Protein AF-A0A1F0NQ27-F1 (afdb_monomer)

Foldseek 3Di:
DKEWEWEQALNDTFIKIFADPDPDDDDFFDQDLVVVCCVVVRIPGPDDFWKKQFACDDDRHPDIDTPVNQSVPRGFKGWHDWDADPVGIYTYIYGPPQQDADPVRHRRMDIDDD

Mean predicted aligned error: 5.55 Å

Sequence (114 aa):
MEVRVLFCWAGNVYNWRGTWPFSCVPSPGDTLGIQSFIEEGHIKADEEDVVFKGSNIGRYRGLEVSLEKLLSNEYNTKVVSVNWTGKGIEIEITTDIYQQRDGIGSNLWEEKIE

Nearest PDB structures (foldseek):
  6tgn-assembly1_A  TM=3.003E-01  e=5.644E-01  Arabidopsis thaliana
  6tgs-assembly1_A  TM=3.503E-01  e=1.658E+00  Arabidopsis thaliana
  8uk6-assembly1_A  TM=2.681E-01  e=2.237E+00  Candida albicans
  5wai-assembly2_F  TM=3.029E-01  e=3.018E+00  Homo sapiens

Structure (mmCIF, N/CA/C/O backbone):
data_AF-A0A1F0NQ27-F1
#
_entry.id   AF-A0A1F0NQ27-F1
#
loop_
_atom_site.group_PDB
_atom_site.id
_atom_site.type_symbol
_atom_site.label_atom_id
_atom_site.label_alt_id
_atom_site.label_comp_id
_atom_site.label_asym_id
_atom_site.label_entity_id
_atom_site.label_seq_id
_atom_site.pdbx_PDB_ins_code
_atom_site.Cartn_x
_atom_site.Cartn_y
_atom_site.Cartn_z
_atom_site.occupancy
_atom_sit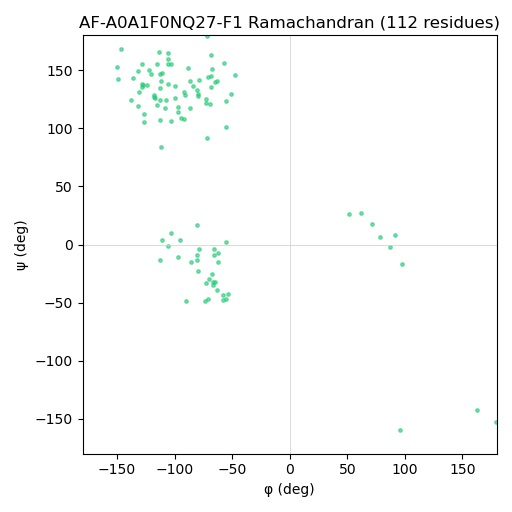e.B_iso_or_equiv
_atom_site.auth_seq_id
_atom_site.auth_comp_id
_atom_site.auth_asym_id
_atom_site.auth_atom_id
_atom_site.pdbx_PDB_model_num
ATOM 1 N N . MET A 1 1 ? -9.378 -0.434 17.716 1.00 90.38 1 MET A N 1
ATOM 2 C CA . MET A 1 1 ? -9.333 -1.751 17.040 1.00 90.38 1 MET A CA 1
ATOM 3 C C . MET A 1 1 ? -7.975 -1.874 16.375 1.00 90.38 1 MET A C 1
ATOM 5 O O . MET A 1 1 ? -7.552 -0.882 15.792 1.00 90.38 1 MET A O 1
ATOM 9 N N . GLU A 1 2 ? -7.273 -3.005 16.491 1.00 94.19 2 GLU A N 1
ATOM 10 C CA . GLU A 1 2 ? -5.981 -3.161 15.801 1.00 94.19 2 GLU A CA 1
ATOM 11 C C . GLU A 1 2 ? -6.197 -3.145 14.281 1.00 94.19 2 GLU A C 1
ATOM 13 O O . GLU A 1 2 ? -7.176 -3.706 13.786 1.00 94.19 2 GLU A O 1
ATOM 18 N N . VAL A 1 3 ? -5.302 -2.491 13.543 1.00 94.38 3 VAL A N 1
ATOM 19 C CA . VAL A 1 3 ? -5.256 -2.571 12.080 1.00 94.38 3 VAL A CA 1
ATOM 20 C C . VAL A 1 3 ? -3.877 -3.016 11.634 1.00 94.38 3 VAL A C 1
ATOM 22 O O . VAL A 1 3 ? -2.856 -2.552 12.147 1.00 94.38 3 VAL A O 1
ATOM 25 N N . ARG A 1 4 ? -3.868 -3.915 10.658 1.00 93.94 4 ARG A N 1
ATOM 26 C CA . ARG A 1 4 ? -2.698 -4.276 9.873 1.00 93.94 4 ARG A CA 1
ATOM 27 C C . ARG A 1 4 ? -2.962 -3.901 8.423 1.00 93.94 4 ARG A C 1
ATOM 29 O O . ARG A 1 4 ? -3.974 -4.318 7.871 1.00 93.94 4 ARG A O 1
ATOM 36 N N . VAL A 1 5 ? -2.072 -3.129 7.817 1.00 93.19 5 VAL A N 1
ATOM 37 C CA . VAL A 1 5 ? -2.133 -2.786 6.396 1.00 93.19 5 VAL A CA 1
ATOM 38 C C . VAL A 1 5 ? -1.030 -3.537 5.667 1.00 93.19 5 VAL A C 1
ATOM 40 O O . VAL A 1 5 ? 0.136 -3.440 6.040 1.00 93.19 5 VAL A O 1
ATOM 43 N N . LEU A 1 6 ? -1.411 -4.304 4.650 1.00 93.50 6 LEU A N 1
ATOM 44 C CA . LEU A 1 6 ? -0.501 -4.972 3.727 1.00 93.50 6 LEU A CA 1
ATOM 45 C C . LEU A 1 6 ? -0.497 -4.186 2.422 1.00 93.50 6 LEU A C 1
ATOM 47 O O . LEU A 1 6 ? -1.473 -4.231 1.676 1.00 93.50 6 LEU A O 1
ATOM 51 N N . PHE A 1 7 ? 0.573 -3.445 2.156 1.00 91.12 7 PHE A N 1
ATOM 52 C CA . PHE A 1 7 ? 0.723 -2.709 0.911 1.00 91.12 7 PHE A CA 1
ATOM 53 C C . PHE A 1 7 ? 1.572 -3.486 -0.084 1.00 91.12 7 PHE A C 1
ATOM 55 O O . PHE A 1 7 ? 2.762 -3.691 0.128 1.00 91.12 7 PHE A O 1
ATOM 62 N N . CYS A 1 8 ? 0.956 -3.905 -1.183 1.00 88.69 8 CYS A N 1
ATOM 63 C CA . CYS A 1 8 ? 1.621 -4.624 -2.261 1.00 88.69 8 CYS A CA 1
ATOM 64 C C . CYS A 1 8 ? 2.065 -3.632 -3.345 1.00 88.69 8 CYS A C 1
ATOM 66 O O . CYS A 1 8 ? 1.217 -3.113 -4.084 1.00 88.69 8 CYS A O 1
ATOM 68 N N . TRP A 1 9 ? 3.373 -3.393 -3.477 1.00 88.12 9 TRP A N 1
ATOM 69 C CA . TRP A 1 9 ? 3.947 -2.472 -4.466 1.00 88.12 9 TRP A CA 1
ATOM 70 C C . TRP A 1 9 ? 5.339 -2.893 -4.939 1.00 88.12 9 TRP A C 1
ATOM 72 O O . TRP A 1 9 ? 6.128 -3.421 -4.165 1.00 88.12 9 TRP A O 1
ATOM 82 N N . ALA A 1 10 ? 5.615 -2.685 -6.233 1.00 86.00 10 ALA A N 1
ATOM 83 C CA . ALA A 1 10 ? 6.893 -2.988 -6.885 1.00 86.00 10 ALA A CA 1
ATOM 84 C C . ALA A 1 10 ? 7.402 -4.429 -6.655 1.00 86.00 10 ALA A C 1
ATOM 86 O O . ALA A 1 10 ? 8.596 -4.699 -6.729 1.00 86.00 10 ALA A O 1
ATOM 87 N N . GLY A 1 11 ? 6.489 -5.377 -6.408 1.00 81.25 11 GLY A N 1
ATOM 88 C CA . GLY A 1 11 ? 6.832 -6.769 -6.108 1.00 81.25 11 GLY A CA 1
ATOM 89 C C . GLY A 1 11 ? 7.109 -7.090 -4.640 1.00 81.25 11 GLY A C 1
ATOM 90 O O . GLY A 1 11 ? 7.313 -8.262 -4.330 1.00 81.25 11 GLY A O 1
ATOM 91 N N . ASN A 1 12 ? 7.070 -6.089 -3.765 1.00 85.81 12 ASN A N 1
ATOM 92 C CA . ASN A 1 12 ? 7.249 -6.208 -2.326 1.00 85.81 12 ASN A CA 1
ATOM 93 C C . ASN A 1 12 ? 5.920 -6.053 -1.574 1.00 85.81 12 ASN A C 1
ATOM 95 O O . ASN A 1 12 ? 4.910 -5.605 -2.129 1.00 85.81 12 ASN A O 1
ATOM 99 N N . VAL A 1 13 ? 5.931 -6.452 -0.299 1.00 88.38 13 VAL A N 1
ATOM 100 C CA . VAL A 1 13 ? 4.793 -6.324 0.618 1.00 88.38 13 VAL A CA 1
ATOM 101 C C . VAL A 1 13 ? 5.240 -5.592 1.875 1.00 88.38 13 VAL A C 1
ATOM 103 O O . VAL A 1 13 ? 5.973 -6.150 2.690 1.00 88.38 13 VAL A O 1
ATOM 106 N N . TYR A 1 14 ? 4.730 -4.380 2.062 1.00 88.62 14 TYR A N 1
ATOM 107 C CA . TYR A 1 14 ? 4.963 -3.582 3.260 1.00 88.62 14 TYR A CA 1
ATOM 108 C C . TYR A 1 14 ? 3.884 -3.870 4.282 1.00 88.62 14 TYR A C 1
ATOM 110 O O . TYR A 1 14 ? 2.689 -3.830 3.988 1.00 88.62 14 TYR A O 1
ATOM 118 N N . ASN A 1 15 ? 4.311 -4.179 5.495 1.00 90.94 15 ASN A N 1
ATOM 119 C CA . ASN A 1 15 ? 3.429 -4.589 6.568 1.00 90.94 15 ASN A CA 1
ATOM 120 C C . ASN A 1 15 ? 3.433 -3.515 7.644 1.00 90.94 15 ASN A C 1
ATOM 122 O O . ASN A 1 15 ? 4.400 -3.385 8.384 1.00 90.94 15 ASN A O 1
ATOM 126 N N . TRP A 1 16 ? 2.346 -2.762 7.732 1.00 90.88 16 TRP A N 1
ATOM 127 C CA . TRP A 1 16 ? 2.214 -1.667 8.681 1.00 90.88 16 TRP A CA 1
ATOM 128 C C . TRP A 1 16 ? 1.157 -1.981 9.720 1.00 90.88 16 TRP A C 1
ATOM 130 O O . TRP A 1 16 ? 0.168 -2.665 9.446 1.00 90.88 16 TRP A O 1
ATOM 140 N N . ARG A 1 17 ? 1.361 -1.491 10.941 1.00 91.81 17 ARG A N 1
ATOM 141 C CA . ARG A 1 17 ? 0.481 -1.796 12.072 1.00 91.81 17 ARG A CA 1
ATOM 142 C C . ARG A 1 17 ? 0.084 -0.541 12.814 1.00 91.81 17 ARG A C 1
ATOM 144 O O . ARG A 1 17 ? 0.850 0.415 12.904 1.00 91.81 17 ARG A O 1
ATOM 151 N N . GLY A 1 18 ? -1.105 -0.571 13.393 1.00 93.50 18 GLY A N 1
ATOM 152 C CA . GLY A 1 18 ? -1.592 0.552 14.167 1.00 93.50 18 GLY A CA 1
ATOM 153 C C . GLY A 1 18 ? -2.985 0.348 14.733 1.00 93.50 18 GLY A C 1
ATOM 154 O O . GLY A 1 18 ? -3.423 -0.777 14.988 1.00 93.50 18 GLY A O 1
ATOM 155 N N . THR A 1 19 ? -3.682 1.462 14.928 1.00 93.62 19 THR A N 1
ATOM 156 C CA . THR A 1 19 ? -5.053 1.494 15.436 1.00 93.62 19 THR A CA 1
ATOM 157 C C . THR A 1 19 ? -5.974 2.100 14.393 1.00 93.62 19 THR A C 1
ATOM 159 O O . THR A 1 19 ? -5.742 3.209 13.928 1.00 93.62 19 THR A O 1
ATOM 162 N N . TRP A 1 20 ? -7.046 1.384 14.058 1.00 92.81 20 TRP A N 1
ATOM 163 C CA . TRP A 1 20 ? -8.072 1.904 13.163 1.00 92.81 20 TRP A CA 1
ATOM 164 C C . TRP A 1 20 ? -8.851 3.037 13.854 1.00 92.81 20 TRP A C 1
ATOM 166 O O . TRP A 1 20 ? -9.431 2.777 14.920 1.00 92.81 20 TRP A O 1
ATOM 176 N N . PRO A 1 21 ? -8.876 4.262 13.292 1.00 89.06 21 PRO A N 1
ATOM 177 C CA . PRO A 1 21 ? -9.462 5.423 13.965 1.00 89.06 21 PRO A CA 1
ATOM 178 C C . PRO A 1 21 ? -10.975 5.560 13.744 1.00 89.06 21 PRO A C 1
ATOM 180 O O . PRO A 1 21 ? -11.637 6.296 14.476 1.00 89.06 21 PRO A O 1
ATOM 183 N N . PHE A 1 22 ? -11.544 4.855 12.762 1.00 89.00 22 PHE A N 1
ATOM 184 C CA . PHE A 1 22 ? -12.930 5.051 12.334 1.00 89.00 22 PHE A CA 1
ATOM 185 C C . PHE A 1 22 ? -13.875 3.939 12.795 1.00 89.00 22 PHE A C 1
ATOM 187 O O . 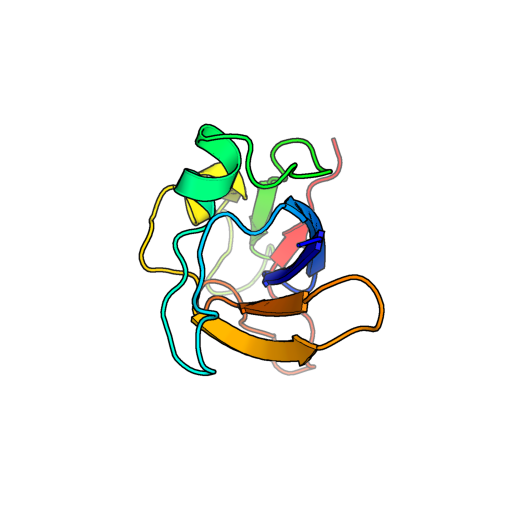PHE A 1 22 ? -13.473 2.821 13.111 1.00 89.00 22 PHE A O 1
ATOM 194 N N . SER A 1 23 ? -15.171 4.245 12.821 1.00 86.75 23 SER A N 1
ATOM 195 C CA . SER A 1 23 ? -16.223 3.276 13.152 1.00 86.75 23 SER A CA 1
ATOM 196 C C . SER A 1 23 ? -16.592 2.358 11.982 1.00 86.75 23 SER A C 1
ATOM 198 O O . SER A 1 23 ? -17.120 1.270 12.205 1.00 86.75 23 SER A O 1
ATOM 200 N N . CYS A 1 24 ? -16.318 2.780 10.747 1.00 87.88 24 CYS A N 1
ATOM 201 C CA . CYS A 1 24 ? -16.530 2.006 9.529 1.00 87.88 24 CYS A CA 1
ATOM 202 C C . CYS A 1 24 ? -15.202 1.503 8.958 1.00 87.88 24 CYS A C 1
ATOM 204 O O . CYS A 1 24 ? -14.152 2.096 9.196 1.00 87.88 24 CYS A O 1
ATOM 206 N N . VAL A 1 25 ? -15.260 0.408 8.200 1.00 90.69 25 VAL A N 1
ATOM 207 C CA . VAL A 1 25 ? -14.121 -0.158 7.465 1.00 90.69 25 VAL A CA 1
ATOM 208 C C . VAL A 1 25 ? -14.340 0.028 5.962 1.00 90.69 25 VAL A C 1
ATOM 210 O O . VAL A 1 25 ? -15.498 0.009 5.533 1.00 90.69 25 VAL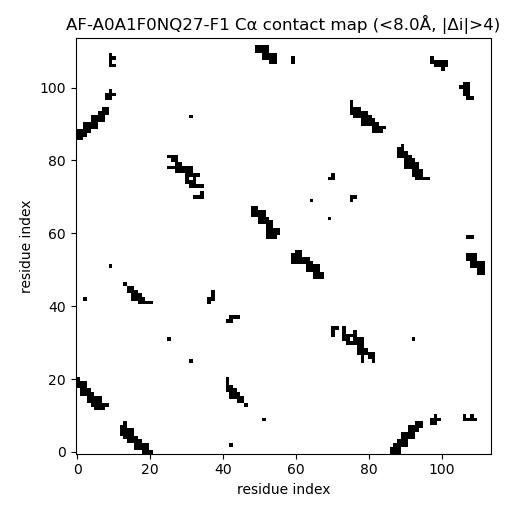 A O 1
ATOM 213 N N . PRO A 1 26 ? -13.275 0.224 5.165 1.00 91.75 26 PRO A N 1
ATOM 214 C CA . PRO A 1 26 ? -13.413 0.366 3.723 1.00 91.75 26 PRO A CA 1
ATOM 215 C C . PRO A 1 26 ? -13.847 -0.954 3.077 1.00 91.75 26 PRO A C 1
ATOM 217 O O . PRO A 1 26 ? -13.726 -2.031 3.666 1.00 91.75 26 PRO A O 1
ATOM 220 N N . SER A 1 27 ? -14.341 -0.866 1.849 1.00 93.12 27 SER A N 1
ATOM 221 C CA . SER A 1 27 ? -14.693 -2.010 1.011 1.00 93.12 27 SER A CA 1
ATOM 222 C C . SER A 1 27 ? -13.627 -2.259 -0.060 1.00 93.12 27 SER A C 1
ATOM 224 O O . SER A 1 27 ? -12.928 -1.329 -0.468 1.00 93.12 27 SER A O 1
ATOM 226 N N . PRO A 1 28 ? -13.502 -3.497 -0.572 1.00 94.75 28 PRO A N 1
ATOM 227 C CA . PRO A 1 28 ? -12.711 -3.760 -1.770 1.00 94.75 28 PRO A CA 1
ATOM 228 C C . PRO A 1 28 ? -13.102 -2.826 -2.924 1.00 94.75 28 PRO A C 1
ATOM 230 O O . PRO A 1 28 ? -14.281 -2.708 -3.259 1.00 94.75 28 PRO A O 1
ATOM 233 N N . GLY A 1 29 ? -12.108 -2.181 -3.535 1.00 91.12 29 GLY A N 1
ATOM 234 C CA . GLY A 1 29 ? -12.273 -1.181 -4.592 1.00 91.12 29 GLY A CA 1
ATOM 235 C C . GLY A 1 29 ? -12.217 0.273 -4.116 1.00 91.12 29 GLY A C 1
ATOM 236 O O . GLY A 1 29 ? -11.972 1.147 -4.948 1.00 91.12 29 GLY A O 1
ATOM 237 N N . ASP A 1 30 ? -12.376 0.534 -2.816 1.00 91.44 30 ASP A N 1
ATOM 238 C CA . ASP A 1 30 ? -12.249 1.884 -2.264 1.00 91.44 30 ASP A CA 1
ATOM 239 C C . ASP A 1 30 ? -10.801 2.383 -2.347 1.00 91.44 30 ASP A C 1
ATOM 241 O O . ASP A 1 30 ? -9.843 1.607 -2.268 1.00 91.44 30 ASP A O 1
ATOM 245 N N . THR A 1 31 ? -10.632 3.698 -2.464 1.00 89.25 31 THR A N 1
ATOM 246 C CA . THR A 1 31 ? -9.325 4.347 -2.310 1.00 89.25 31 THR A CA 1
ATOM 247 C C . THR A 1 31 ? -9.056 4.599 -0.832 1.00 89.25 31 THR A C 1
ATOM 249 O O . THR A 1 31 ? -9.933 5.077 -0.112 1.00 89.25 31 THR A O 1
ATOM 252 N N . LEU A 1 32 ? -7.836 4.314 -0.380 1.00 86.88 32 LEU A N 1
ATOM 253 C CA . LEU A 1 32 ? -7.431 4.511 1.009 1.00 86.88 32 LEU A CA 1
ATOM 254 C C . LEU A 1 32 ? -6.155 5.350 1.078 1.00 86.88 32 LEU A C 1
ATOM 256 O O . LEU A 1 32 ? -5.076 4.839 0.792 1.00 86.88 32 LEU A O 1
ATOM 260 N N . GLY A 1 33 ? -6.271 6.619 1.472 1.00 85.19 33 GLY A N 1
ATOM 261 C CA . GLY A 1 33 ? -5.140 7.544 1.594 1.00 85.19 33 GLY A CA 1
ATOM 262 C C . GLY A 1 33 ? -4.251 7.217 2.794 1.00 85.19 33 GLY A C 1
ATOM 263 O O . GLY A 1 33 ? -4.499 7.692 3.898 1.00 85.19 33 GLY A O 1
ATOM 264 N N . ILE A 1 34 ? -3.213 6.402 2.586 1.00 85.56 34 ILE A N 1
ATOM 265 C CA . ILE A 1 34 ? -2.362 5.913 3.680 1.00 85.56 34 ILE A CA 1
ATOM 266 C C . ILE A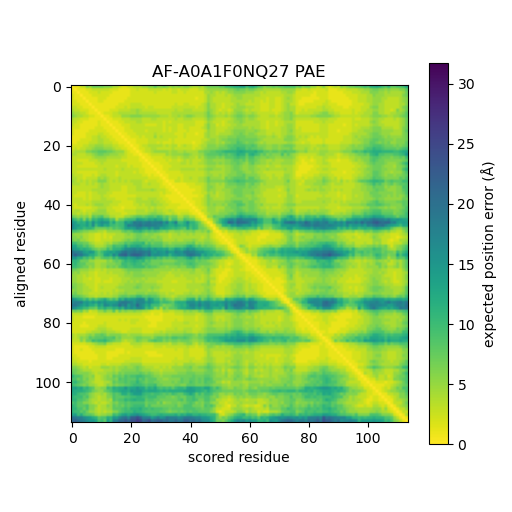 1 34 ? -1.543 6.997 4.371 1.00 85.56 34 ILE A C 1
ATOM 268 O O . ILE A 1 34 ? -1.334 6.909 5.580 1.00 85.56 34 ILE A O 1
ATOM 272 N N . GLN A 1 35 ? -1.091 8.003 3.626 1.00 84.69 35 GLN A N 1
ATOM 273 C CA . GLN A 1 35 ? -0.223 9.046 4.163 1.00 84.69 35 GLN A CA 1
ATOM 274 C C . GLN A 1 35 ? -0.846 9.732 5.383 1.00 84.69 35 GLN A C 1
ATOM 276 O O . GLN A 1 35 ? -0.190 9.815 6.417 1.00 84.69 35 GLN A O 1
ATOM 281 N N . SER A 1 36 ? -2.123 10.117 5.298 1.00 84.38 36 SER A N 1
ATOM 282 C CA . SER A 1 36 ? -2.853 10.723 6.419 1.00 84.38 36 SER A CA 1
ATOM 283 C C . SER A 1 36 ? -2.803 9.862 7.689 1.00 84.38 36 SER A C 1
ATOM 285 O O . SER A 1 36 ? -2.502 10.366 8.766 1.00 84.38 36 SER A O 1
ATOM 287 N N . PHE A 1 37 ? -2.965 8.537 7.577 1.00 87.81 37 PHE A N 1
ATOM 288 C CA . PHE A 1 37 ? -2.868 7.635 8.729 1.00 87.81 37 PHE A CA 1
ATOM 289 C C . PHE A 1 37 ? -1.465 7.562 9.335 1.00 87.81 37 PHE A C 1
ATOM 291 O O . PHE A 1 37 ? -1.341 7.325 10.538 1.00 87.81 37 PHE A O 1
ATOM 298 N N . ILE A 1 38 ? -0.417 7.711 8.523 1.00 86.44 38 ILE A N 1
ATOM 299 C CA . ILE A 1 38 ? 0.969 7.736 9.002 1.00 86.44 38 ILE A CA 1
ATOM 300 C C . ILE A 1 38 ? 1.245 9.071 9.703 1.00 86.44 38 ILE A C 1
ATOM 302 O O . ILE A 1 38 ? 1.745 9.075 10.827 1.00 86.44 38 ILE A O 1
ATOM 306 N N . GLU A 1 39 ? 0.877 10.191 9.078 1.00 86.38 39 GLU A N 1
ATOM 307 C CA . GLU A 1 39 ? 1.086 11.546 9.608 1.00 86.38 39 GLU A CA 1
ATOM 308 C C . GLU A 1 39 ? 0.324 11.784 10.919 1.00 86.38 39 GLU A C 1
ATOM 310 O O . GLU A 1 39 ? 0.862 12.371 11.858 1.00 86.38 39 GLU A O 1
ATOM 315 N N . GLU A 1 40 ? -0.901 11.266 11.025 1.00 88.62 40 GLU A N 1
ATOM 316 C CA . GLU A 1 40 ? -1.726 11.329 12.239 1.00 88.62 40 GLU A CA 1
ATOM 317 C C . GLU A 1 40 ? -1.312 10.290 13.302 1.00 88.62 40 GLU A C 1
ATOM 319 O O . GLU A 1 40 ? -1.858 10.263 14.408 1.00 88.62 40 GLU A O 1
ATOM 324 N N . GLY A 1 41 ? -0.339 9.424 12.996 1.00 88.00 41 GLY A N 1
ATOM 325 C CA . GLY A 1 41 ? 0.177 8.407 13.916 1.00 88.00 41 GLY A CA 1
ATOM 326 C C . GLY A 1 41 ? -0.789 7.247 14.177 1.00 88.00 41 GLY A C 1
ATOM 327 O O . GLY A 1 41 ? -0.634 6.513 15.156 1.00 88.00 41 GLY A O 1
ATOM 328 N N . HIS A 1 42 ? -1.792 7.060 13.318 1.00 90.12 42 HIS A N 1
ATOM 329 C CA . HIS A 1 42 ? -2.721 5.933 13.378 1.00 90.12 42 HIS A CA 1
ATOM 330 C C . HIS A 1 42 ? -2.070 4.625 12.945 1.00 90.12 42 HIS A C 1
ATOM 332 O O . HIS A 1 42 ? -2.405 3.569 13.486 1.00 90.12 42 HIS A O 1
ATOM 338 N N . ILE A 1 43 ? -1.131 4.692 12.002 1.00 89.00 43 ILE A N 1
ATOM 339 C CA . ILE A 1 43 ? -0.363 3.558 11.498 1.00 89.00 43 ILE A CA 1
ATOM 340 C C . ILE A 1 43 ? 1.120 3.899 11.585 1.00 89.00 43 ILE A C 1
ATOM 342 O O . ILE A 1 43 ? 1.541 4.994 11.227 1.00 89.00 43 ILE A O 1
ATOM 346 N N . LYS A 1 44 ? 1.924 2.939 12.037 1.00 85.38 44 LYS A N 1
ATOM 347 C CA . LYS A 1 44 ? 3.376 3.031 11.986 1.00 85.38 44 LYS A CA 1
ATOM 348 C C . LYS A 1 44 ? 3.881 2.284 10.755 1.00 85.38 44 LYS A C 1
ATOM 350 O O . LYS A 1 44 ? 3.661 1.077 10.637 1.00 85.38 44 LYS A O 1
ATOM 355 N N . ALA A 1 45 ? 4.537 3.009 9.852 1.00 76.25 45 ALA A N 1
ATOM 356 C CA . ALA A 1 45 ? 5.335 2.395 8.803 1.00 76.25 45 ALA A CA 1
ATOM 357 C C . ALA A 1 45 ? 6.614 1.828 9.436 1.00 76.25 45 ALA A C 1
ATOM 359 O O . ALA A 1 45 ? 7.307 2.531 10.172 1.00 76.25 45 ALA A O 1
ATOM 360 N N . ASP A 1 46 ? 6.871 0.539 9.218 1.00 67.69 46 ASP A N 1
ATOM 361 C CA . ASP A 1 46 ? 8.006 -0.166 9.825 1.00 67.69 46 ASP A CA 1
ATOM 362 C C . ASP A 1 46 ? 9.332 0.085 9.077 1.00 67.69 46 ASP A C 1
ATOM 364 O O . ASP A 1 46 ? 10.391 -0.202 9.631 1.00 67.69 46 ASP A O 1
ATOM 368 N N . GLU A 1 47 ? 9.296 0.641 7.861 1.00 62.72 47 GLU A N 1
ATOM 369 C CA . GLU A 1 47 ? 10.478 0.828 7.007 1.00 62.72 47 GLU A CA 1
ATOM 370 C C . GLU A 1 47 ? 10.849 2.310 6.834 1.00 62.72 47 GLU A C 1
ATOM 372 O O . GLU A 1 47 ? 9.975 3.172 6.708 1.00 62.72 47 GLU A O 1
ATOM 377 N N . GLU A 1 48 ? 12.162 2.587 6.841 1.00 66.12 48 GLU A N 1
ATOM 378 C CA . GLU A 1 48 ? 12.757 3.837 6.342 1.00 66.12 48 GLU A CA 1
ATOM 379 C C . GLU A 1 48 ? 12.351 4.044 4.870 1.00 66.12 48 GLU A C 1
ATOM 381 O O . GLU A 1 48 ? 11.993 3.077 4.203 1.00 66.12 48 GLU A O 1
ATOM 386 N N . ASP A 1 49 ? 12.347 5.282 4.357 1.00 74.00 49 ASP A N 1
ATOM 387 C CA . ASP A 1 49 ? 11.869 5.568 2.992 1.00 74.00 49 ASP A CA 1
ATOM 388 C C . ASP A 1 49 ? 12.609 4.718 1.942 1.00 74.00 49 ASP A C 1
ATOM 390 O O . ASP A 1 49 ? 13.751 4.995 1.571 1.00 74.00 49 ASP A O 1
ATOM 394 N N . VAL A 1 50 ? 11.954 3.652 1.474 1.00 83.81 50 VAL A N 1
ATOM 395 C CA . VAL A 1 50 ? 12.539 2.710 0.523 1.00 83.81 50 VAL A CA 1
ATOM 396 C C . VAL A 1 50 ? 12.471 3.301 -0.876 1.00 83.81 50 VAL A C 1
ATOM 398 O O . VAL A 1 50 ? 11.401 3.677 -1.363 1.00 8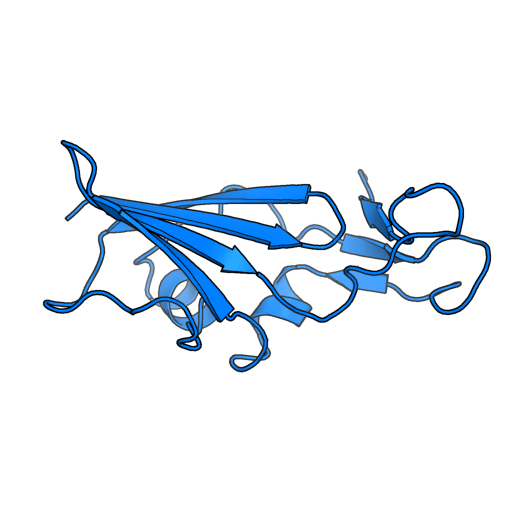3.81 50 VAL A O 1
ATOM 401 N N . VAL A 1 51 ? 13.611 3.332 -1.564 1.00 88.56 51 VAL A N 1
ATOM 402 C CA . VAL A 1 51 ? 13.697 3.795 -2.950 1.00 88.56 51 VAL A CA 1
ATOM 403 C C . VAL A 1 51 ? 13.728 2.609 -3.905 1.00 88.56 51 VAL A C 1
ATOM 405 O O . VAL A 1 51 ? 14.587 1.732 -3.819 1.00 88.56 51 VAL A O 1
ATOM 408 N N . PHE A 1 52 ? 12.817 2.622 -4.873 1.00 87.25 52 PHE A N 1
ATOM 409 C CA . PHE A 1 52 ? 12.755 1.651 -5.956 1.00 87.25 52 PHE A CA 1
ATOM 410 C C . PHE A 1 52 ? 13.370 2.214 -7.213 1.00 87.25 52 PHE A C 1
ATOM 412 O O . PHE A 1 52 ? 13.083 3.346 -7.615 1.00 87.25 52 PHE A O 1
ATOM 419 N N . LYS A 1 53 ? 14.167 1.383 -7.879 1.00 89.69 53 LYS A N 1
ATOM 420 C CA . LYS A 1 53 ? 14.750 1.706 -9.171 1.00 89.69 53 LYS A CA 1
ATOM 421 C C . LYS A 1 53 ? 14.163 0.821 -10.254 1.00 89.69 53 LYS A C 1
ATOM 423 O O . LYS A 1 53 ? 14.045 -0.393 -10.097 1.00 89.69 53 LYS A O 1
ATOM 428 N N . GLY A 1 54 ? 13.809 1.437 -11.375 1.00 87.94 54 GLY A N 1
ATOM 429 C CA . GLY A 1 54 ? 13.380 0.696 -12.549 1.00 87.94 54 GLY A CA 1
ATOM 430 C C . GLY A 1 54 ? 14.542 -0.083 -13.163 1.00 87.94 54 GLY A C 1
ATOM 431 O O . GLY A 1 54 ? 15.682 0.390 -13.189 1.00 87.94 54 GLY A O 1
ATOM 432 N N . SER A 1 55 ? 14.239 -1.266 -13.696 1.00 81.88 55 SER A N 1
ATOM 433 C CA . SER A 1 55 ? 15.205 -2.142 -14.361 1.00 81.88 55 SER A CA 1
ATOM 434 C C . SER A 1 55 ? 16.075 -1.389 -15.375 1.00 81.88 55 SER A C 1
ATOM 436 O O . SER A 1 55 ? 15.622 -0.486 -16.085 1.00 81.88 55 SER A O 1
ATOM 438 N N . ASN A 1 56 ? 17.336 -1.810 -15.506 1.00 73.69 56 ASN A N 1
ATOM 439 C CA . ASN A 1 56 ? 18.285 -1.251 -16.473 1.00 73.69 56 ASN A CA 1
ATOM 440 C C . ASN A 1 56 ? 17.862 -1.447 -17.945 1.00 73.69 56 ASN A C 1
ATOM 442 O O . ASN A 1 56 ? 18.503 -0.895 -18.845 1.00 73.69 56 ASN A O 1
ATOM 446 N N . ILE A 1 57 ? 16.797 -2.212 -18.204 1.00 69.12 57 ILE A N 1
ATOM 447 C CA . ILE A 1 57 ? 16.246 -2.489 -19.530 1.00 69.12 57 ILE A CA 1
ATOM 448 C C . ILE A 1 57 ? 14.739 -2.179 -19.517 1.00 69.12 57 ILE A C 1
ATOM 450 O O . ILE A 1 57 ? 14.025 -2.516 -18.580 1.00 69.12 57 ILE A O 1
ATOM 454 N N . GLY A 1 58 ? 14.233 -1.553 -20.584 1.00 72.31 58 GLY A N 1
ATOM 455 C CA . GLY A 1 58 ? 12.798 -1.317 -20.773 1.00 72.31 58 GLY A CA 1
ATOM 456 C C . GLY A 1 58 ? 12.302 0.064 -20.330 1.00 72.31 58 GLY A C 1
ATOM 457 O O . GLY A 1 58 ? 13.057 1.032 -20.267 1.00 72.31 58 GLY A O 1
ATOM 458 N N . ARG A 1 59 ? 10.987 0.162 -20.090 1.00 76.56 59 ARG A N 1
ATOM 459 C CA . ARG A 1 59 ? 10.239 1.430 -19.958 1.00 76.56 59 ARG A CA 1
ATOM 460 C C . ARG A 1 59 ? 10.598 2.259 -18.719 1.00 76.56 59 ARG A C 1
ATOM 462 O O . ARG A 1 59 ? 10.406 3.469 -18.752 1.00 76.56 59 ARG A O 1
ATOM 469 N N . TYR A 1 60 ? 11.100 1.629 -17.657 1.00 84.25 60 TYR A N 1
ATOM 470 C CA . TYR A 1 60 ? 11.402 2.296 -16.383 1.00 84.25 60 TYR A CA 1
ATOM 471 C C . TYR A 1 60 ? 12.892 2.568 -16.163 1.00 84.25 60 TYR A C 1
ATOM 473 O O . TYR A 1 60 ? 13.292 2.986 -15.080 1.00 84.25 60 TYR A O 1
ATOM 481 N N . ARG A 1 61 ? 13.722 2.368 -17.193 1.00 84.94 61 ARG A N 1
ATOM 482 C CA . ARG A 1 61 ? 15.168 2.570 -17.099 1.00 84.94 61 ARG A CA 1
ATOM 483 C C . ARG A 1 61 ? 15.507 3.979 -16.612 1.00 84.94 61 ARG A C 1
ATOM 485 O O . ARG A 1 61 ? 15.156 4.963 -17.256 1.00 84.94 61 ARG A O 1
ATOM 492 N N . GLY A 1 62 ? 16.263 4.044 -15.517 1.00 84.50 62 GLY A N 1
ATOM 493 C CA . GLY A 1 62 ? 16.741 5.300 -14.933 1.00 84.50 62 GLY A CA 1
ATOM 494 C C . GLY A 1 62 ? 15.696 6.061 -14.117 1.00 84.50 62 GLY A C 1
ATOM 495 O O . GLY A 1 62 ? 15.980 7.179 -13.699 1.00 84.50 62 GLY A O 1
ATOM 496 N N . LEU A 1 63 ? 14.511 5.485 -13.891 1.00 88.69 63 LEU A N 1
ATOM 497 C CA . LEU 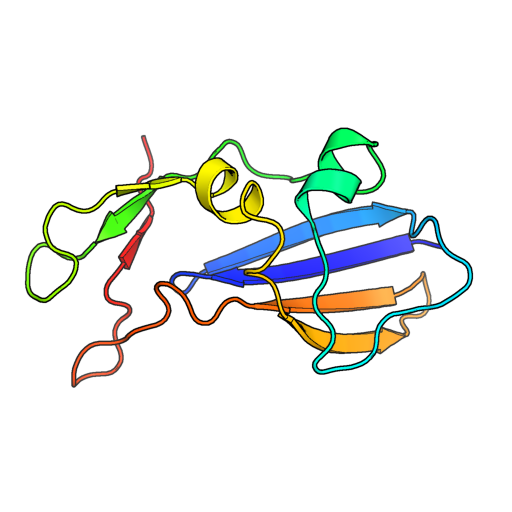A 1 63 ? 13.538 6.038 -12.957 1.00 88.69 63 LEU A CA 1
ATOM 498 C C . LEU A 1 63 ? 13.801 5.535 -11.544 1.00 88.69 63 LEU A C 1
ATOM 500 O O . LEU A 1 63 ? 14.094 4.357 -11.336 1.00 88.69 63 LEU A O 1
ATOM 504 N N . GLU A 1 64 ? 13.629 6.447 -10.597 1.00 90.62 64 GLU A N 1
ATOM 505 C CA . GLU A 1 64 ? 13.719 6.201 -9.165 1.00 90.62 64 GLU A CA 1
ATOM 506 C C . GLU A 1 64 ? 12.480 6.798 -8.496 1.00 90.62 64 GLU A C 1
ATOM 508 O O . GLU A 1 64 ? 12.073 7.929 -8.792 1.00 90.62 64 GLU A O 1
ATOM 513 N N . VAL A 1 65 ? 11.841 6.007 -7.640 1.00 88.19 65 VAL A N 1
ATOM 514 C CA . VAL A 1 65 ? 10.611 6.378 -6.940 1.00 88.19 65 VAL A CA 1
ATOM 515 C C . VAL A 1 65 ? 10.728 5.901 -5.506 1.00 88.19 65 VAL A C 1
ATOM 517 O O . VAL A 1 65 ? 10.951 4.716 -5.278 1.00 88.19 65 VAL A O 1
ATOM 520 N N . SER A 1 66 ? 10.565 6.814 -4.554 1.00 87.81 66 SER A N 1
ATOM 521 C CA . SER A 1 66 ? 10.523 6.456 -3.142 1.00 87.81 66 SER A CA 1
ATOM 522 C C . SER A 1 66 ? 9.110 6.111 -2.683 1.00 87.81 66 SER A C 1
ATOM 524 O O . SER A 1 66 ? 8.120 6.584 -3.261 1.00 87.81 66 SER A O 1
ATOM 526 N N . LEU A 1 67 ? 9.024 5.261 -1.662 1.00 86.06 67 LEU A N 1
ATOM 527 C CA . LEU A 1 67 ? 7.778 4.858 -1.023 1.00 86.06 67 LEU A CA 1
ATOM 528 C C . LEU A 1 67 ? 7.031 6.082 -0.475 1.00 86.06 67 LEU A C 1
ATOM 530 O O . LEU A 1 67 ? 5.834 6.226 -0.720 1.00 86.06 67 LEU A O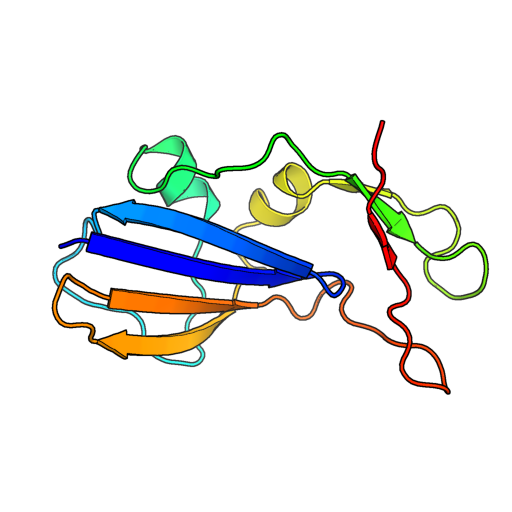 1
ATOM 534 N N . GLU A 1 68 ? 7.735 7.017 0.164 1.00 83.88 68 GLU A N 1
ATOM 535 C CA . GLU A 1 68 ? 7.186 8.290 0.644 1.00 83.88 68 GLU A CA 1
ATOM 536 C C . GLU A 1 68 ? 6.566 9.102 -0.502 1.00 83.88 68 GLU A C 1
ATOM 538 O O . GLU A 1 68 ? 5.418 9.557 -0.431 1.00 83.88 68 GLU A O 1
ATOM 543 N N . LYS A 1 69 ? 7.288 9.246 -1.619 1.00 82.94 69 LYS A N 1
ATOM 544 C CA . LYS A 1 69 ? 6.799 10.005 -2.777 1.00 82.94 69 LYS A CA 1
ATOM 545 C C . LYS A 1 69 ? 5.572 9.359 -3.424 1.00 82.94 69 LYS A C 1
ATOM 547 O O . LYS A 1 69 ? 4.727 10.056 -3.983 1.00 82.94 69 LYS A O 1
ATOM 552 N N . LEU A 1 70 ? 5.475 8.034 -3.386 1.00 85.25 70 LEU A N 1
ATOM 553 C CA . LEU A 1 70 ? 4.308 7.318 -3.887 1.00 85.25 70 LEU A CA 1
ATOM 554 C C . LEU A 1 70 ? 3.089 7.531 -2.983 1.00 85.25 70 LEU A C 1
ATOM 556 O O . LEU A 1 70 ? 2.000 7.809 -3.490 1.00 85.25 70 LEU A O 1
ATOM 560 N N . LEU A 1 71 ? 3.282 7.401 -1.667 1.00 81.44 71 LEU A N 1
ATOM 561 C CA . LEU A 1 71 ? 2.222 7.533 -0.667 1.00 81.44 71 LEU A CA 1
ATOM 562 C C . LEU A 1 71 ? 1.725 8.968 -0.532 1.00 81.44 71 LEU A C 1
ATOM 564 O O . LEU A 1 71 ? 0.537 9.157 -0.286 1.00 81.44 71 LEU A O 1
ATOM 568 N N . SER A 1 72 ? 2.590 9.957 -0.780 1.00 77.06 72 SER A N 1
ATOM 569 C CA . SER A 1 72 ? 2.213 11.375 -0.740 1.00 77.06 72 SER A CA 1
ATOM 570 C C . SER A 1 72 ? 1.222 11.823 -1.814 1.00 77.06 72 SER A C 1
ATOM 572 O O . SER A 1 72 ? 0.765 12.964 -1.858 1.00 77.06 72 SER A O 1
ATOM 574 N N . ASN A 1 73 ? 0.878 10.909 -2.711 1.00 68.00 73 ASN A N 1
ATOM 575 C CA . ASN A 1 73 ? -0.058 11.127 -3.786 1.00 68.00 73 ASN A CA 1
ATOM 576 C C . ASN A 1 73 ? -1.305 10.280 -3.482 1.00 68.00 73 ASN A C 1
ATOM 578 O O . ASN A 1 73 ? -1.431 9.141 -3.936 1.00 68.00 73 ASN A O 1
ATOM 582 N N . GLU A 1 74 ? -2.195 10.849 -2.657 1.00 58.53 74 GLU A N 1
ATOM 583 C CA . GLU A 1 74 ? -3.329 10.231 -1.929 1.00 58.53 74 GLU A CA 1
ATOM 584 C C . GLU A 1 74 ? -4.364 9.451 -2.778 1.00 58.53 74 GLU A C 1
ATOM 586 O O . GLU A 1 74 ? -5.338 8.916 -2.252 1.00 58.53 74 GLU A O 1
ATOM 591 N N . TYR A 1 75 ? -4.158 9.339 -4.091 1.00 59.75 75 TYR A N 1
ATOM 592 C CA . TYR A 1 75 ? -5.062 8.699 -5.052 1.00 59.75 75 TYR A CA 1
ATOM 593 C C . TYR A 1 75 ? -4.596 7.326 -5.547 1.00 59.75 75 TYR A C 1
ATOM 595 O O . TYR A 1 75 ? -5.289 6.695 -6.347 1.00 59.75 75 TYR A O 1
ATOM 603 N N . ASN A 1 76 ? -3.435 6.849 -5.099 1.00 72.00 76 ASN A N 1
ATOM 604 C CA . ASN A 1 76 ? -2.783 5.713 -5.748 1.00 72.00 76 ASN A CA 1
ATOM 605 C C . ASN A 1 76 ? -3.040 4.361 -5.081 1.00 72.00 76 ASN A C 1
ATOM 607 O O . ASN A 1 76 ? -2.719 3.343 -5.688 1.00 72.00 76 ASN A O 1
ATOM 611 N N . THR A 1 77 ? -3.622 4.315 -3.883 1.00 86.56 77 THR A N 1
ATOM 612 C CA . THR A 1 77 ? -3.806 3.080 -3.108 1.00 86.56 77 THR A CA 1
ATOM 613 C C . THR A 1 77 ? -5.266 2.637 -3.069 1.00 86.56 77 THR A C 1
ATOM 615 O O . THR A 1 77 ? -6.134 3.324 -2.536 1.00 86.56 77 THR A O 1
ATOM 618 N N . LYS A 1 78 ? -5.534 1.457 -3.625 1.00 91.75 78 LYS A N 1
ATOM 619 C CA . LYS A 1 78 ? -6.843 0.800 -3.700 1.00 91.75 78 LYS A CA 1
ATOM 620 C C . LYS A 1 78 ? -6.898 -0.359 -2.719 1.00 91.75 78 LYS A C 1
ATOM 622 O O . LYS A 1 78 ? -5.950 -1.138 -2.639 1.00 91.75 78 LYS A O 1
ATOM 627 N N . VAL A 1 79 ? -8.020 -0.507 -2.028 1.00 94.00 79 VAL A N 1
ATOM 628 C CA . VAL A 1 79 ? -8.293 -1.646 -1.153 1.00 94.00 79 VAL A CA 1
ATOM 629 C C . VAL A 1 79 ? -8.564 -2.880 -2.002 1.00 94.00 79 VAL A C 1
ATOM 631 O O . VAL A 1 79 ? -9.471 -2.899 -2.832 1.00 94.00 79 VAL A O 1
ATOM 634 N N . VAL A 1 80 ? -7.764 -3.918 -1.792 1.00 95.12 80 VAL A N 1
ATOM 635 C CA . VAL A 1 80 ? -7.896 -5.221 -2.451 1.00 95.12 80 VAL A CA 1
ATOM 636 C C . VAL A 1 80 ? -8.791 -6.129 -1.622 1.00 95.12 80 VAL A C 1
ATOM 638 O O . VAL A 1 80 ? -9.721 -6.739 -2.146 1.00 95.12 80 VAL A O 1
ATOM 641 N N . SER A 1 81 ? -8.527 -6.208 -0.319 1.00 96.12 81 SER A N 1
ATOM 642 C CA . SER A 1 81 ? -9.262 -7.077 0.589 1.00 96.12 81 SER A CA 1
ATOM 643 C C . SER A 1 81 ? -9.307 -6.496 2.001 1.00 96.12 81 SER A C 1
ATOM 645 O O . SER A 1 81 ? -8.432 -5.729 2.406 1.00 96.12 81 SER A O 1
ATOM 647 N N . VAL A 1 82 ? -10.354 -6.853 2.746 1.00 96.00 82 VAL A N 1
ATOM 648 C CA . VAL A 1 82 ? -10.493 -6.534 4.171 1.00 96.00 82 VAL A CA 1
ATOM 649 C C . VAL A 1 82 ? -10.901 -7.801 4.901 1.00 96.00 82 VAL A C 1
ATOM 651 O O . VAL A 1 82 ? -11.959 -8.369 4.632 1.00 96.00 82 VAL A O 1
ATOM 654 N N . ASN A 1 83 ? -10.061 -8.234 5.833 1.00 95.12 83 ASN A N 1
ATOM 655 C CA . ASN A 1 83 ? -10.251 -9.448 6.607 1.00 95.12 83 ASN A CA 1
ATOM 656 C C . ASN A 1 83 ? -10.377 -9.111 8.090 1.00 95.12 83 ASN A C 1
ATOM 658 O O . ASN A 1 83 ? -9.529 -8.437 8.675 1.00 95.12 83 ASN A O 1
ATOM 662 N N . TRP A 1 84 ? -11.430 -9.623 8.720 1.00 92.88 84 TRP A N 1
ATOM 663 C CA . TRP A 1 84 ? -11.579 -9.550 10.167 1.00 92.88 84 TRP A CA 1
ATOM 664 C C . TRP A 1 84 ? -10.735 -10.637 10.823 1.00 92.88 84 TRP A C 1
ATOM 666 O O . TRP A 1 84 ? -10.815 -11.814 10.475 1.00 92.88 84 TRP A O 1
ATOM 676 N N . THR A 1 85 ? -9.936 -10.238 11.801 1.00 88.69 85 THR A N 1
ATOM 677 C CA . THR A 1 85 ? -9.108 -11.124 12.616 1.00 88.69 85 THR A CA 1
ATOM 678 C C . THR A 1 85 ? -9.616 -11.107 14.055 1.00 88.69 85 THR A C 1
ATOM 680 O O . THR A 1 85 ? -10.355 -10.212 14.462 1.00 88.69 85 THR A O 1
ATOM 683 N N . GLY A 1 86 ? -9.180 -12.062 14.879 1.00 86.69 86 GLY A N 1
ATOM 684 C CA . GLY A 1 86 ? -9.561 -12.085 16.296 1.00 86.69 86 GLY A CA 1
ATOM 685 C C . GLY A 1 86 ? -9.096 -10.866 17.109 1.00 86.69 86 GLY A C 1
ATOM 686 O O . GLY A 1 86 ? -9.585 -10.668 18.217 1.00 86.69 86 GLY A O 1
ATOM 687 N N . LYS A 1 87 ? -8.158 -10.059 16.590 1.00 85.62 87 LYS A N 1
ATOM 688 C CA . LYS A 1 87 ? -7.589 -8.888 17.283 1.00 85.62 87 LYS A CA 1
ATOM 689 C C . LYS A 1 87 ? -7.957 -7.544 16.641 1.00 85.62 87 LYS A C 1
ATOM 691 O O . LYS A 1 87 ? -7.788 -6.495 17.260 1.00 85.62 87 LYS A O 1
ATOM 696 N N . GLY A 1 88 ? -8.499 -7.561 15.426 1.00 93.25 88 GLY A N 1
ATOM 697 C CA . GLY A 1 88 ? -8.793 -6.354 14.663 1.00 93.25 88 GLY A CA 1
ATOM 698 C C . GLY A 1 88 ? -8.999 -6.647 13.185 1.00 93.25 88 GLY A C 1
ATOM 699 O O . GLY A 1 88 ? -9.546 -7.691 12.840 1.00 93.25 88 GLY A O 1
ATOM 700 N N . ILE A 1 89 ? -8.537 -5.764 12.310 1.00 95.19 89 ILE A N 1
ATOM 701 C CA . ILE A 1 89 ? -8.702 -5.898 10.859 1.00 95.19 89 ILE A CA 1
ATOM 702 C C . ILE A 1 89 ? -7.357 -5.955 10.140 1.00 95.19 89 ILE A C 1
ATOM 704 O O . ILE A 1 89 ? -6.388 -5.312 10.539 1.00 95.19 89 ILE A O 1
ATOM 708 N N . GLU A 1 90 ? -7.315 -6.717 9.060 1.00 96.06 90 GLU A N 1
ATOM 709 C CA . GLU A 1 90 ? -6.232 -6.709 8.087 1.00 96.06 90 GLU A CA 1
ATOM 710 C C . GLU A 1 90 ? -6.775 -6.151 6.772 1.00 96.06 90 GLU A C 1
ATOM 712 O O . GLU A 1 90 ? -7.785 -6.635 6.263 1.00 96.06 90 GLU A O 1
ATOM 717 N N . ILE A 1 91 ? -6.136 -5.107 6.256 1.00 95.19 91 ILE A N 1
ATOM 718 C CA . ILE A 1 91 ? -6.501 -4.447 5.006 1.00 95.19 91 ILE A CA 1
ATOM 719 C C . ILE A 1 91 ? -5.348 -4.653 4.037 1.00 95.19 91 ILE A C 1
ATOM 721 O O . ILE A 1 91 ? -4.229 -4.211 4.290 1.00 95.19 91 ILE A O 1
ATOM 725 N N . GLU A 1 92 ? -5.619 -5.296 2.914 1.00 95.31 92 GLU A N 1
ATOM 726 C CA . GLU A 1 92 ? -4.680 -5.346 1.806 1.00 95.31 92 GLU A CA 1
ATOM 727 C C . GLU A 1 92 ? -4.963 -4.186 0.861 1.00 95.31 92 GLU A C 1
ATOM 729 O O . GLU A 1 92 ? -6.107 -3.963 0.452 1.00 95.31 92 GLU A O 1
ATOM 734 N N . ILE A 1 93 ? -3.916 -3.458 0.498 1.00 92.94 93 ILE A N 1
ATOM 735 C CA . ILE A 1 93 ? -3.978 -2.366 -0.459 1.00 92.94 93 ILE A CA 1
ATOM 736 C C . ILE A 1 93 ? -2.919 -2.535 -1.544 1.00 92.94 93 ILE A C 1
ATOM 738 O O . ILE A 1 93 ? -1.867 -3.145 -1.349 1.00 92.94 93 ILE A O 1
ATOM 742 N N . THR A 1 94 ? -3.178 -1.950 -2.704 1.00 91.94 94 THR A N 1
ATOM 743 C CA . THR A 1 94 ? -2.238 -1.947 -3.824 1.00 91.94 94 THR A CA 1
ATOM 744 C C . THR A 1 94 ? -2.337 -0.657 -4.620 1.00 91.94 94 THR A C 1
ATOM 746 O O . THR A 1 94 ? -3.285 0.106 -4.474 1.00 91.94 94 THR A O 1
ATOM 749 N N . THR A 1 95 ? -1.374 -0.430 -5.500 1.00 88.50 95 THR A N 1
ATOM 750 C CA . THR A 1 95 ? -1.429 0.599 -6.536 1.00 88.50 95 THR A CA 1
ATOM 751 C C . THR A 1 95 ? -1.261 -0.047 -7.905 1.00 88.50 95 THR A C 1
ATOM 753 O O . THR A 1 95 ? -0.592 -1.071 -8.015 1.00 88.50 95 THR A O 1
ATOM 756 N N . ASP A 1 96 ? -1.853 0.529 -8.951 1.00 82.44 96 ASP A N 1
ATOM 757 C CA . ASP A 1 96 ? -1.622 0.118 -10.345 1.00 82.44 96 ASP A CA 1
ATOM 758 C C . ASP A 1 96 ? -0.325 0.704 -10.930 1.00 82.44 96 ASP A C 1
ATOM 760 O O . ASP A 1 96 ? 0.129 0.306 -12.011 1.00 82.44 96 ASP A O 1
ATOM 764 N N . ILE A 1 97 ? 0.310 1.620 -10.202 1.00 84.88 97 ILE A N 1
ATOM 765 C CA . ILE A 1 97 ? 1.555 2.249 -10.606 1.00 84.88 97 ILE A CA 1
ATOM 766 C C . ILE A 1 97 ? 2.726 1.307 -10.293 1.00 84.88 97 ILE A C 1
ATOM 768 O O . ILE A 1 97 ? 2.846 0.761 -9.200 1.00 84.88 97 ILE A O 1
ATOM 772 N N . TYR A 1 98 ? 3.621 1.133 -11.267 1.00 80.62 98 TYR A N 1
ATOM 773 C CA . TYR A 1 98 ? 4.888 0.407 -11.104 1.00 80.62 98 TYR A CA 1
ATOM 774 C C . TYR A 1 98 ? 4.749 -1.090 -10.735 1.00 80.62 98 TYR A C 1
ATOM 776 O O . TYR A 1 98 ? 5.655 -1.673 -10.152 1.00 80.62 98 TYR A O 1
ATOM 784 N N . GLN A 1 99 ? 3.646 -1.745 -11.121 1.00 78.06 99 GLN A N 1
ATOM 785 C CA . GLN A 1 99 ? 3.421 -3.193 -10.918 1.00 78.06 99 GLN A CA 1
ATOM 786 C C . GLN A 1 99 ? 3.804 -4.071 -12.122 1.00 78.06 99 GLN A C 1
ATOM 788 O O . GLN A 1 99 ? 3.527 -5.271 -12.150 1.00 78.06 99 GLN A O 1
ATOM 793 N N . GLN A 1 100 ? 4.356 -3.484 -13.183 1.00 82.50 100 GLN A N 1
ATOM 794 C CA . GLN A 1 100 ? 4.591 -4.208 -14.427 1.00 82.50 100 GLN A CA 1
ATOM 795 C C . GLN A 1 100 ? 5.719 -5.233 -14.276 1.00 82.50 100 GLN A C 1
ATOM 797 O O . GLN A 1 100 ? 6.738 -4.991 -13.623 1.00 82.50 100 GLN A O 1
ATOM 802 N N . ARG A 1 101 ? 5.536 -6.359 -14.967 1.00 84.50 101 ARG A N 1
ATOM 803 C CA . ARG A 1 101 ? 6.489 -7.462 -15.060 1.00 84.50 101 ARG A CA 1
ATOM 804 C C . ARG A 1 101 ? 6.990 -7.624 -16.494 1.00 84.50 101 ARG A C 1
ATOM 806 O O . ARG A 1 101 ? 6.315 -7.201 -17.435 1.00 84.50 101 ARG A O 1
ATOM 813 N N . ASP A 1 102 ? 8.174 -8.199 -16.657 1.00 82.25 102 ASP A N 1
ATOM 814 C CA . ASP A 1 102 ? 8.714 -8.567 -17.966 1.00 82.25 102 ASP A CA 1
ATOM 815 C C . ASP A 1 102 ? 7.987 -9.788 -18.571 1.00 82.25 102 ASP A C 1
ATOM 817 O O . ASP A 1 102 ? 7.074 -10.368 -17.978 1.00 82.25 102 ASP A O 1
ATOM 821 N N . GLY A 1 103 ? 8.401 -10.195 -19.777 1.00 79.81 103 GLY A N 1
ATOM 822 C CA . GLY A 1 103 ? 7.805 -11.327 -20.495 1.00 79.81 103 GLY A CA 1
ATOM 823 C C . GLY A 1 103 ? 8.003 -12.699 -19.835 1.00 79.81 103 GLY A C 1
ATOM 824 O O . GLY A 1 103 ? 7.385 -13.661 -20.284 1.00 79.81 103 GLY A O 1
ATOM 825 N N . ILE A 1 104 ? 8.835 -12.800 -18.793 1.00 84.69 104 ILE A N 1
ATOM 826 C CA . ILE A 1 104 ? 9.061 -14.025 -18.010 1.00 84.69 104 ILE A CA 1
ATOM 827 C C . ILE A 1 104 ? 8.491 -13.923 -16.584 1.00 84.69 104 ILE A C 1
ATOM 829 O O . ILE A 1 104 ? 8.609 -14.870 -15.811 1.00 84.69 104 ILE A O 1
ATOM 833 N N . GLY A 1 105 ? 7.818 -12.816 -16.250 1.00 80.44 105 GLY A N 1
ATOM 834 C CA . GLY A 1 105 ? 7.124 -12.614 -14.979 1.00 80.44 105 GLY A CA 1
ATOM 835 C C . GLY A 1 105 ? 7.956 -11.957 -13.873 1.00 80.44 105 GLY A C 1
ATOM 836 O O . GLY A 1 105 ? 7.467 -11.875 -12.746 1.00 80.44 105 GLY A O 1
ATOM 837 N N . SER A 1 106 ? 9.162 -11.466 -14.163 1.00 81.19 106 SER A N 1
ATOM 838 C CA . SER A 1 106 ? 9.999 -10.740 -13.196 1.00 81.19 106 SER A CA 1
ATOM 839 C C . SER A 1 106 ? 9.514 -9.300 -13.042 1.00 81.19 106 SER A C 1
ATOM 841 O O . SER A 1 106 ? 9.139 -8.672 -14.033 1.00 81.19 106 SER A O 1
ATOM 843 N N . ASN A 1 107 ? 9.529 -8.747 -11.826 1.00 83.19 107 ASN A N 1
ATOM 844 C CA . ASN A 1 107 ? 9.177 -7.338 -11.617 1.00 83.19 107 ASN A CA 1
ATOM 845 C C . ASN A 1 107 ? 10.180 -6.430 -12.337 1.00 83.19 107 ASN A C 1
ATOM 847 O O . ASN A 1 107 ? 11.381 -6.684 -12.329 1.00 83.19 107 ASN A O 1
ATOM 851 N N . LEU A 1 108 ? 9.690 -5.349 -12.945 1.00 86.00 108 LEU A N 1
ATOM 852 C CA . LEU A 1 108 ? 10.543 -4.364 -13.621 1.00 86.00 108 LEU A CA 1
ATOM 853 C C . LEU A 1 108 ? 11.189 -3.355 -12.656 1.00 86.00 108 LEU A C 1
ATOM 855 O O . LEU A 1 108 ? 11.654 -2.304 -13.101 1.00 86.00 108 LEU A O 1
ATOM 859 N N . TRP A 1 109 ? 11.197 -3.665 -11.361 1.00 87.19 109 TRP A N 1
ATOM 860 C CA . TRP A 1 109 ? 11.643 -2.808 -10.270 1.00 87.19 109 TRP A CA 1
ATOM 861 C C . TRP A 1 109 ? 12.492 -3.612 -9.300 1.00 87.19 109 TRP A C 1
ATOM 863 O O . TRP A 1 109 ? 12.205 -4.780 -9.040 1.00 87.19 109 TRP A O 1
ATOM 873 N N . GLU A 1 110 ? 13.517 -2.963 -8.771 1.00 83.62 110 GLU A N 1
ATOM 874 C CA . GLU A 1 110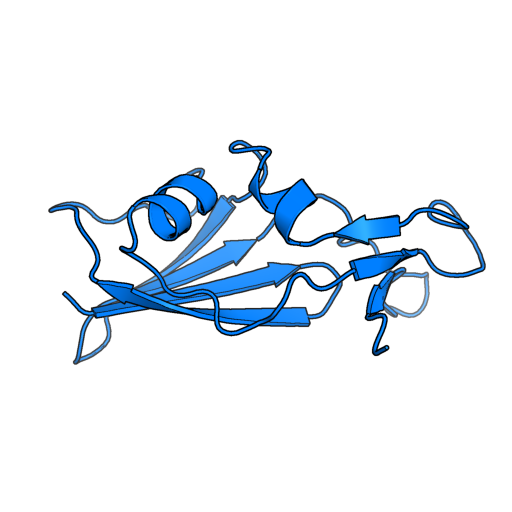 ? 14.410 -3.520 -7.766 1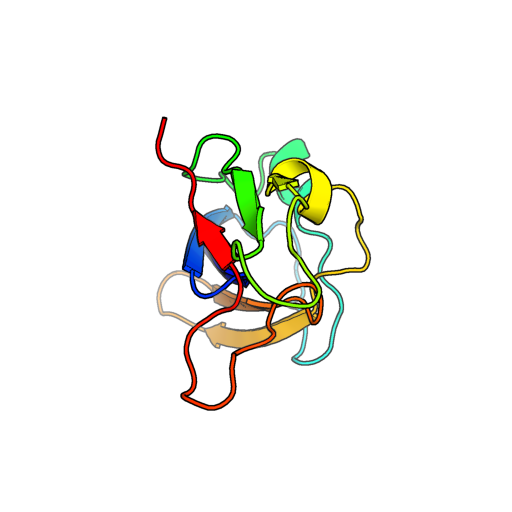.00 83.62 110 GLU A CA 1
ATOM 875 C C . GLU A 1 110 ? 14.490 -2.542 -6.593 1.00 83.62 110 GLU A C 1
ATOM 877 O O . GLU A 1 110 ? 14.587 -1.323 -6.782 1.00 83.62 110 GLU A O 1
ATOM 882 N N . GLU A 1 111 ? 14.412 -3.088 -5.383 1.00 80.25 111 GLU A N 1
ATOM 883 C CA . GLU A 1 111 ? 14.633 -2.343 -4.149 1.00 80.25 111 GLU A CA 1
ATOM 884 C C . GLU A 1 111 ? 16.100 -1.931 -4.042 1.00 80.25 111 GLU A C 1
ATOM 886 O O . GLU A 1 111 ? 17.003 -2.738 -4.289 1.00 80.25 111 GLU A O 1
ATOM 891 N N . LYS A 1 112 ? 16.351 -0.679 -3.662 1.00 79.94 112 LYS A N 1
ATOM 892 C CA . LYS A 1 112 ? 17.701 -0.209 -3.373 1.00 79.94 112 LYS A CA 1
ATOM 893 C C . LYS A 1 112 ? 17.983 -0.388 -1.883 1.00 79.94 112 LYS A C 1
ATOM 895 O O . LYS A 1 112 ? 17.475 0.367 -1.064 1.00 79.94 112 LYS A O 1
ATOM 900 N N . ILE A 1 113 ? 18.829 -1.359 -1.557 1.00 62.09 113 ILE A N 1
ATOM 901 C CA . ILE A 1 113 ? 19.435 -1.475 -0.228 1.00 62.09 113 ILE A CA 1
ATOM 902 C C . ILE A 1 113 ? 20.704 -0.611 -0.257 1.00 62.09 113 ILE A C 1
ATOM 904 O O . ILE A 1 113 ? 21.574 -0.850 -1.101 1.00 62.09 113 ILE A O 1
ATOM 908 N N . GLU A 1 114 ? 20.775 0.428 0.579 1.00 55.00 114 GLU A N 1
ATOM 909 C CA . GLU A 1 114 ? 21.989 1.252 0.745 1.00 55.00 114 GLU A CA 1
ATOM 910 C C . GLU A 1 114 ? 23.048 0.575 1.623 1.00 55.00 114 GLU A C 1
ATOM 912 O O . GLU A 1 114 ? 22.678 -0.129 2.591 1.00 55.00 114 GLU A O 1
#

pLDDT: mean 85.36, std 8.47, range [55.0, 96.12]

Radius of gyration: 14.85 Å; Cα contacts (8 Å, |Δi|>4): 230; chains: 1; bounding box: 38×26×38 Å

Secondary structure (DSSP, 8-state):
-EEEEEEEETTEEEEEEEE--SSS-PPTT-B--HHHHHHTTSEE--S--PEEEE-SSSTTTT-EEEHHHHHTSTTS-EEEEEEE-SSEEEEEEE-STT--B-TTS-BSEEE---

Solvent-accessible surface area (backbone atoms only — not comparable to full-atom values): 6474 Å² total; per-residue (Å²): 88,39,30,35,39,39,38,44,50,48,84,44,74,46,70,26,44,39,45,50,90,62,95,72,79,83,52,65,71,37,75,51,49,59,44,61,37,43,77,72,63,33,31,47,74,80,66,75,82,49,39,33,33,28,28,94,67,70,97,40,46,84,42,74,49,39,50,58,66,54,40,72,43,61,82,47,32,31,28,67,42,70,42,84,52,102,71,29,39,38,36,34,30,31,42,87,68,70,61,56,54,49,98,87,68,48,59,44,39,42,81,60,84,132